Protein 5JCV (pdb70)

Secondary structure (DSSP, 8-state):
-HHHHHHHHH--EEEE-TTSS-EEEEE--SSSSHHHHB-TTS-B-TT--EEE-TT---TTT-SEEEEEE-------GGGGGGGSHHHHHH--EEEEE-SS-EEEEEEEEE---SS--GGG----SSHHHHHHHHHHHHHHSSS--S----TTS-EEEEEE------EEEE-

B-factor: mean 65.95, std 18.66, range [37.77, 142.57]

Sequence (171 aa):
ALRDLQKLNKDVGWLTIIDTEIDYPILQSKDNDYYLHHNYKNEKARAGSIFKDYRNTNEFLDKNTIIYGHNKDGSFADLRKYLDKDFLVAHPTFSYEESGLTNYEVEIFAVYETTTDFYYIETEFPETTTDFEDYLQKVKQQSVYTSNVKVSGKDRIITLSTCDKGRVIQGKL

Organism: Listeria monocytogenes serovar 1/2a (strain ATCC BAA-679 / EGD-e) (NCBI:txid169963)

Radius of gyration: 15.71 Å; Cα contacts (8 Å, |Δi|>4): 337; chains: 1; bounding box: 35×48×31 Å

CATH classification: 2.40.260.10

GO terms:
  GO:0071281 cellular response to iron ion (P, IEP)
  GO:0071281 cellular response to iron ion (P, EXP)

Foldseek 3Di:
DVVLVVVLVQQKWWWDFPPALRTFGEGEDQAPPQQCQADSSSHGDNQGGWYWGNPDDDPPPFQETEIEGAAPVRNVVCLCVVVVVVVCVVGQWIWITTRPGIDTWGWQAHAWAQPDVLNVDRDAPDLVSQQVVVVVRCVRGPDHGPDDDGSPWGKYWYWYDDNTMTIMTTD

Solvent-accessible surface area: 9781 Å² total

Structure (mmCIF, N/CA/C/O backbone):
data_5JCV
#
_entry.id   5JCV
#
_cell.length_a   70.155
_cell.length_b   70.155
_cell.length_c   224.471
_cell.angle_alpha   90.000
_cell.angle_beta   90.000
_cell.angle_gamma   90.000
#
_symmetry.space_group_name_H-M   'I 41 2 2'
#
loop_
_entity.id
_entity.type
_entity.pdbx_description
1 polymer 'Lmo2181 protein'
2 non-polymer 'SULFATE ION'
3 non-polymer 'CHLORIDE ION'
4 water water
#
loop_
_atom_site.group_PDB
_atom_site.id
_atom_site.type_symbol
_atom_site.label_atom_id
_atom_site.label_alt_id
_atom_site.label_comp_id
_atom_site.label_asym_id
_atom_site.label_entity_id
_atom_site.label_seq_id
_atom_site.pdbx_PDB_ins_code
_atom_site.Cartn_x
_atom_site.Cartn_y
_atom_site.Cartn_z
_atom_site.oc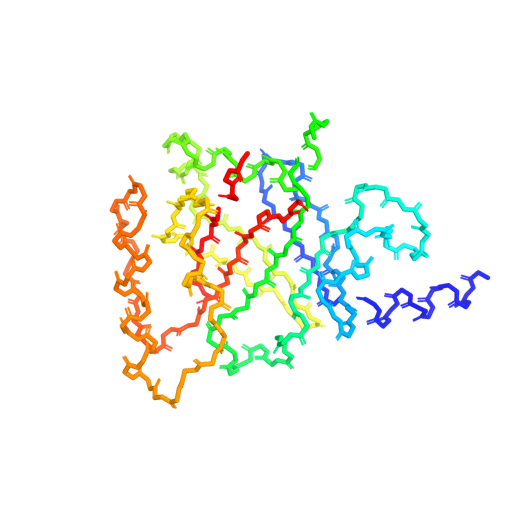cupancy
_atom_site.B_iso_or_equiv
_atom_site.auth_seq_id
_atom_site.auth_comp_id
_atom_site.auth_asym_id
_atom_site.auth_atom_id
_atom_site.pdbx_PDB_model_num
ATOM 1 N N . ALA A 1 3 ? 20.557 27.830 58.577 1.00 117.72 63 ALA A N 1
ATOM 2 C CA . ALA A 1 3 ? 19.815 26.583 58.204 1.00 115.89 63 ALA A CA 1
ATOM 3 C C . ALA A 1 3 ? 20.713 25.504 57.578 1.00 110.55 63 ALA A C 1
ATOM 4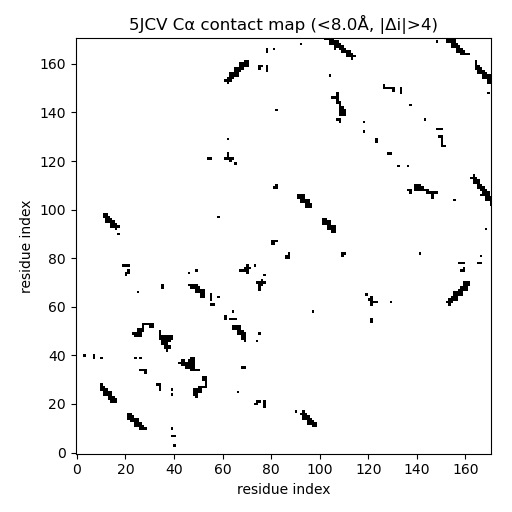 O O . ALA A 1 3 ? 20.359 24.332 57.509 1.00 99.67 63 ALA A O 1
ATOM 6 N N . LEU A 1 4 ? 21.871 25.913 57.089 1.00 111.85 64 LEU A N 1
ATOM 7 C CA . LEU A 1 4 ? 22.865 24.970 56.614 1.00 106.15 64 LEU A CA 1
ATOM 8 C C . LEU A 1 4 ? 23.751 24.487 57.765 1.00 100.01 64 LEU A C 1
ATOM 9 O O . LEU A 1 4 ? 24.365 23.428 57.678 1.00 90.62 64 LEU A O 1
ATOM 14 N N . ARG A 1 5 ? 23.805 25.267 58.841 1.00 100.99 65 ARG A N 1
ATOM 15 C CA . ARG A 1 5 ? 24.403 24.824 60.099 1.00 99.53 65 ARG A CA 1
ATOM 16 C C . ARG A 1 5 ? 23.626 23.612 60.646 1.00 88.13 65 ARG A C 1
ATOM 17 O O . ARG A 1 5 ? 24.203 22.632 61.129 1.00 75.85 65 ARG A O 1
ATOM 25 N N . ASP A 1 6 ? 22.305 23.672 60.544 1.00 85.91 66 ASP A N 1
ATOM 26 C CA . ASP A 1 6 ? 21.465 22.580 61.010 1.00 83.84 66 ASP A CA 1
ATOM 27 C C . ASP A 1 6 ? 21.666 21.366 60.089 1.00 77.74 66 ASP A C 1
ATOM 28 O O . ASP A 1 6 ? 21.730 20.240 60.547 1.00 71.10 66 ASP A O 1
ATOM 33 N N . LEU A 1 7 ? 21.829 21.596 58.790 1.00 78.99 67 LEU A N 1
ATOM 34 C CA . LEU A 1 7 ? 22.068 20.479 57.860 1.00 74.76 67 LEU A CA 1
ATOM 35 C C . LEU A 1 7 ? 23.378 19.726 58.152 1.00 69.68 67 LEU A C 1
ATOM 36 O O . LEU A 1 7 ? 23.414 18.511 58.096 1.00 64.62 67 LEU A O 1
ATOM 41 N N . GLN A 1 8 ? 24.449 20.456 58.452 1.00 70.82 68 GLN A N 1
ATOM 42 C CA . GLN A 1 8 ? 25.719 19.838 58.846 1.00 71.19 68 GLN A CA 1
ATOM 43 C C . GLN A 1 8 ? 25.572 18.981 60.114 1.00 71.54 68 GLN A C 1
ATOM 44 O O . GLN A 1 8 ? 26.098 17.876 60.161 1.00 67.89 68 GLN A O 1
ATOM 50 N N . LYS A 1 9 ? 24.866 19.513 61.120 1.00 74.87 69 LYS A N 1
ATOM 51 C CA . LYS A 1 9 ? 24.479 18.785 62.339 1.00 75.50 69 LYS A CA 1
ATOM 52 C C . LYS A 1 9 ? 23.791 17.475 62.008 1.00 72.06 69 LYS A C 1
ATOM 53 O O . LYS A 1 9 ? 24.187 16.414 62.468 1.00 66.94 69 LYS A O 1
ATOM 59 N N . LEU A 1 10 ? 22.742 17.562 61.200 1.00 70.79 70 LEU A N 1
ATOM 60 C CA . LEU A 1 10 ? 21.991 16.379 60.789 1.00 67.74 70 LEU A CA 1
ATOM 61 C C . LEU A 1 10 ? 22.860 15.312 60.130 1.00 69.48 70 LEU A C 1
ATOM 62 O O . LEU A 1 10 ? 22.642 14.138 60.324 1.00 65.03 70 LEU A O 1
ATOM 67 N N . ASN A 1 11 ? 23.853 15.731 59.346 1.00 75.35 71 ASN A N 1
ATOM 68 C CA . ASN A 1 11 ? 24.729 14.802 58.623 1.00 71.00 71 ASN A CA 1
ATOM 69 C C . ASN A 1 11 ? 25.693 14.043 59.519 1.00 69.20 71 ASN A C 1
ATOM 70 O O . ASN A 1 11 ? 26.126 12.966 59.189 1.00 75.47 71 ASN A O 1
ATOM 75 N N . LYS A 1 12 ? 26.082 14.623 60.625 1.00 66.17 72 LYS A N 1
ATOM 76 C CA . LYS A 1 12 ? 26.823 13.864 61.633 1.00 72.88 72 LYS A CA 1
ATOM 77 C C . LYS A 1 12 ? 25.903 12.974 62.533 1.00 69.72 72 LYS A C 1
ATOM 78 O O . LYS A 1 12 ? 26.268 11.862 62.919 1.00 66.36 72 LYS A O 1
ATOM 84 N N . ASP A 1 13 ? 24.726 13.487 62.873 1.00 68.11 73 ASP A N 1
ATOM 85 C CA . ASP A 1 13 ? 23.824 12.842 63.831 1.00 63.33 73 ASP A CA 1
ATOM 86 C C . ASP A 1 13 ? 23.128 11.624 63.235 1.00 65.23 73 ASP A C 1
ATOM 87 O O . ASP A 1 13 ? 22.973 10.623 63.932 1.00 64.77 73 ASP A O 1
ATOM 100 N N . VAL A 1 15 ? 22.807 8.387 61.266 1.00 61.80 75 VAL A N 1
ATOM 101 C CA . VAL A 1 15 ? 23.824 7.332 61.093 1.00 58.27 75 VAL A CA 1
ATOM 102 C C . VAL A 1 15 ? 23.238 6.138 60.317 1.00 58.30 75 VAL A C 1
ATOM 103 O O . VAL A 1 15 ? 23.874 5.079 60.166 1.00 56.10 75 VAL A O 1
ATOM 107 N N . GLY A 1 16 ? 22.010 6.296 59.813 1.00 55.10 76 GLY A N 1
ATOM 108 C CA . GLY A 1 16 ? 21.323 5.180 59.192 1.00 57.20 76 GLY A CA 1
ATOM 109 C C . GLY A 1 16 ? 19.833 5.393 58.981 1.00 54.54 76 GLY A C 1
ATOM 110 O O . GLY A 1 16 ? 19.311 6.499 59.176 1.00 52.68 76 GLY A O 1
ATOM 111 N N . TRP A 1 17 ? 19.163 4.317 58.579 1.00 52.43 77 TRP A N 1
ATOM 112 C CA . TRP A 1 17 ? 17.724 4.328 58.289 1.00 53.54 77 TRP A CA 1
ATOM 113 C C . TRP A 1 17 ? 17.152 2.956 58.641 1.00 54.58 77 TRP A C 1
ATOM 114 O O . TRP A 1 17 ? 17.846 1.936 58.529 1.00 50.46 77 TRP A O 1
ATOM 125 N N . LEU A 1 18 ? 15.892 2.939 59.086 1.00 52.73 78 LEU A N 1
ATOM 126 C CA . LEU A 1 18 ? 15.220 1.684 59.456 1.00 52.29 78 LEU A CA 1
ATOM 127 C C . LEU A 1 18 ? 13.826 1.637 58.825 1.00 48.51 78 LEU A C 1
ATOM 128 O O . LEU A 1 18 ? 13.056 2.610 58.873 1.00 47.88 78 LEU A O 1
ATOM 133 N N . THR A 1 19 ? 13.452 0.509 58.268 1.00 48.87 79 THR A N 1
ATOM 134 C CA . THR A 1 19 ? 12.123 0.415 57.682 1.00 47.64 79 THR A CA 1
ATOM 135 C C . THR A 1 19 ? 11.576 -0.967 57.955 1.00 48.84 79 THR A C 1
ATOM 136 O O . THR A 1 19 ? 12.267 -1.980 57.710 1.00 50.02 79 THR A O 1
ATOM 140 N N . ILE A 1 20 ? 10.345 -1.014 58.462 1.00 45.31 80 ILE A N 1
ATOM 141 C CA . ILE A 1 20 ? 9.651 -2.282 58.534 1.00 46.80 80 ILE A CA 1
ATOM 142 C C . ILE A 1 20 ? 8.305 -2.087 57.817 1.00 46.98 80 ILE A C 1
ATOM 143 O O . ILE A 1 20 ? 7.509 -1.219 58.173 1.00 46.90 80 ILE A O 1
ATOM 148 N N . ILE A 1 21 ? 8.102 -2.859 56.761 1.00 49.31 81 ILE A N 1
ATOM 149 C CA . ILE A 1 21 ? 6.884 -2.803 55.936 1.00 51.20 81 ILE A CA 1
ATOM 150 C C . ILE A 1 21 ? 5.626 -3.001 56.785 1.00 49.41 81 ILE A C 1
ATOM 151 O O . ILE A 1 21 ? 5.628 -3.807 57.705 1.00 51.95 81 ILE A O 1
ATOM 156 N N . ASP A 1 22 ? 4.550 -2.293 56.456 1.00 51.97 82 ASP A N 1
ATOM 157 C CA . ASP A 1 22 ? 3.245 -2.390 57.162 1.00 51.21 82 ASP A CA 1
ATOM 158 C C . ASP A 1 22 ? 3.349 -1.924 58.617 1.00 48.66 82 ASP A C 1
ATOM 159 O O . ASP A 1 22 ? 2.659 -2.425 59.484 1.00 51.96 82 ASP A O 1
ATOM 164 N N . THR A 1 23 ? 4.232 -0.967 58.887 1.00 49.01 83 THR A N 1
ATOM 165 C CA . THR A 1 23 ? 4.283 -0.321 60.212 1.00 46.42 83 THR A CA 1
ATOM 166 C C . THR A 1 23 ? 4.556 1.134 60.021 1.00 45.03 83 THR A C 1
ATOM 167 O O . THR A 1 23 ? 4.802 1.558 58.901 1.00 46.19 83 THR A O 1
ATOM 171 N N . GLU A 1 24 ? 4.542 1.900 61.105 1.00 43.15 84 GLU A N 1
ATOM 172 C CA . GLU A 1 24 ? 4.977 3.276 61.038 1.00 44.24 84 GLU A CA 1
ATOM 173 C C . GLU A 1 24 ? 6.482 3.361 61.019 1.00 44.24 84 GLU A C 1
ATOM 174 O O . GLU A 1 24 ? 6.987 4.450 60.894 1.00 41.70 84 GLU A O 1
ATOM 180 N N . ILE A 1 25 ? 7.201 2.244 61.198 1.00 46.15 85 ILE A N 1
ATOM 181 C CA . ILE A 1 25 ? 8.653 2.300 61.447 1.00 45.88 85 ILE A CA 1
ATOM 182 C C . ILE A 1 25 ? 9.375 2.462 60.104 1.00 49.11 85 ILE A C 1
ATOM 183 O O . ILE A 1 25 ? 9.539 1.499 59.333 1.00 51.08 85 ILE A O 1
ATOM 188 N N . ASP A 1 26 ? 9.696 3.710 59.804 1.00 48.37 86 ASP A N 1
ATOM 189 C CA . ASP A 1 26 ? 10.327 4.102 58.555 1.00 50.38 86 ASP A CA 1
ATOM 190 C C . ASP A 1 26 ? 11.013 5.399 58.929 1.00 50.26 86 ASP A C 1
ATOM 191 O O . ASP A 1 26 ? 10.466 6.469 58.728 1.00 54.99 86 ASP A O 1
ATOM 196 N N . TYR A 1 27 ? 12.162 5.294 59.599 1.00 50.41 87 TYR A N 1
ATOM 197 C CA . TYR A 1 27 ? 12.692 6.412 60.308 1.00 51.11 87 TYR A CA 1
ATOM 198 C C . TYR A 1 27 ? 14.210 6.503 60.139 1.00 52.85 87 TYR A C 1
ATOM 199 O O . TYR A 1 27 ? 14.881 5.480 59.894 1.00 53.54 87 TYR A O 1
ATOM 208 N N . PRO A 1 28 ? 14.748 7.729 60.268 1.00 48.94 88 PRO A N 1
ATOM 209 C CA . PRO A 1 28 ? 16.164 7.911 60.380 1.00 50.47 88 PRO A CA 1
ATOM 210 C C . PRO A 1 28 ? 16.635 7.371 61.717 1.00 49.90 88 PRO A C 1
ATOM 211 O O . PRO A 1 28 ? 15.888 7.409 62.717 1.00 48.36 88 PRO A O 1
ATOM 215 N N . ILE A 1 29 ? 17.825 6.783 61.695 1.00 48.54 89 ILE A N 1
ATOM 216 C CA . ILE A 1 29 ? 18.502 6.346 62.904 1.00 49.72 89 ILE A CA 1
ATOM 217 C C . ILE A 1 29 ? 19.515 7.382 63.295 1.00 52.54 89 ILE A C 1
ATOM 218 O O . ILE A 1 29 ? 20.457 7.659 62.533 1.00 55.73 89 ILE A O 1
ATOM 223 N N . LEU A 1 30 ? 19.348 7.924 64.491 1.00 51.21 90 LEU A N 1
ATOM 224 C CA . LEU A 1 30 ? 20.260 8.924 65.011 1.00 55.34 90 LEU A CA 1
ATOM 225 C C . LEU A 1 30 ? 21.225 8.299 66.002 1.00 55.95 90 LEU A C 1
ATOM 226 O O . LEU A 1 30 ? 21.122 7.123 66.258 1.00 51.80 90 LEU A O 1
ATOM 231 N N . GLN A 1 31 ? 22.232 9.064 66.441 1.00 56.81 91 GLN A N 1
ATOM 232 C CA . GLN A 1 31 ? 23.200 8.588 67.421 1.00 60.29 91 GLN A CA 1
ATOM 233 C C . GLN A 1 31 ? 23.998 9.723 68.064 1.00 63.06 91 GLN A C 1
ATOM 234 O O . GLN A 1 31 ? 24.477 10.618 67.380 1.00 61.95 91 GLN A O 1
ATOM 240 N N . SER A 1 32 ? 24.147 9.651 69.382 1.00 59.77 92 SER A N 1
ATOM 241 C CA . SER A 1 32 ? 24.915 10.635 70.139 1.00 62.15 92 SER A CA 1
ATOM 242 C C . SER A 1 32 ? 25.947 9.876 70.967 1.00 62.56 92 SER A C 1
ATOM 243 O O . SER A 1 32 ? 26.210 8.699 70.719 1.00 64.10 92 SER A O 1
ATOM 246 N N . LYS A 1 33 ? 26.525 10.556 71.940 1.00 65.85 93 LYS A N 1
ATOM 247 C CA . LYS A 1 33 ? 27.592 10.012 72.795 1.00 71.33 93 LYS A CA 1
ATOM 248 C C . LYS A 1 33 ? 27.064 9.203 73.998 1.00 65.96 93 LYS A C 1
ATOM 249 O O . LYS A 1 33 ? 27.836 8.690 74.784 1.00 63.08 93 LYS A O 1
ATOM 255 N N . ASP A 1 34 ? 25.742 9.097 74.117 1.00 59.58 94 ASP A N 1
ATOM 256 C CA . ASP A 1 34 ? 25.111 8.394 75.225 1.00 59.23 94 ASP A CA 1
ATOM 257 C C . ASP A 1 34 ? 23.816 7.759 74.688 1.00 57.60 94 ASP A 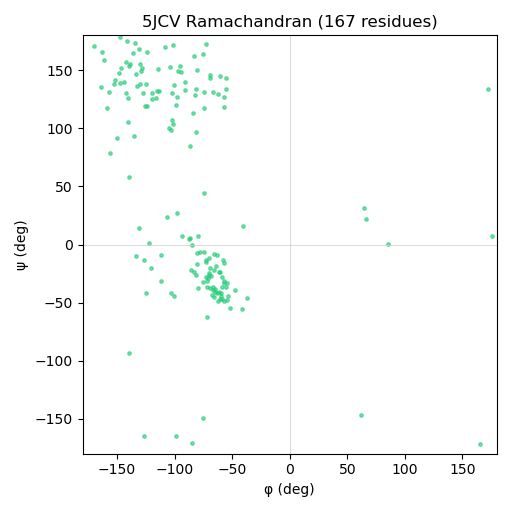C 1
ATOM 258 O O . ASP A 1 34 ? 23.465 7.953 73.498 1.00 56.05 94 ASP A O 1
ATOM 263 N N . ASN A 1 35 ? 23.115 7.043 75.575 1.00 53.83 95 ASN A N 1
ATOM 264 C CA . ASN A 1 35 ? 21.801 6.449 75.296 1.00 55.09 95 ASN A CA 1
ATOM 265 C C . ASN A 1 35 ? 20.640 7.306 75.806 1.00 56.20 95 ASN A C 1
ATOM 266 O O . ASN A 1 35 ? 19.552 6.788 76.032 1.00 55.72 95 ASN A O 1
ATOM 271 N N . ASP A 1 36 ? 20.845 8.623 75.902 1.00 55.46 96 ASP A N 1
ATOM 272 C CA . A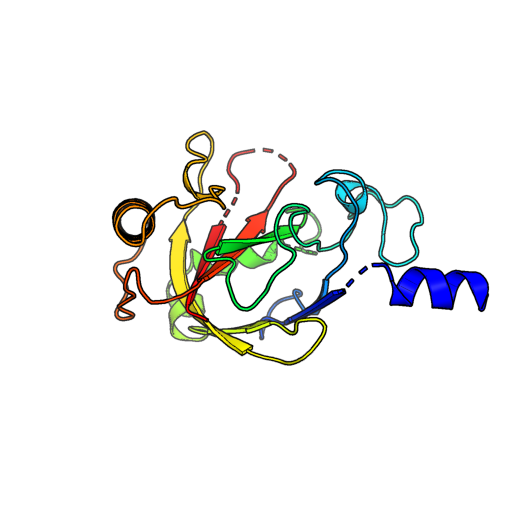SP A 1 36 ? 19.846 9.511 76.494 1.00 57.93 96 ASP A CA 1
ATOM 273 C C . ASP A 1 36 ? 19.382 10.700 75.604 1.00 56.90 96 ASP A C 1
ATOM 274 O O . ASP A 1 36 ? 18.192 11.027 75.563 1.00 51.39 96 ASP A O 1
ATOM 279 N N . TYR A 1 37 ? 20.294 11.359 74.900 1.00 54.33 97 TYR A N 1
ATOM 280 C CA . TYR A 1 37 ? 19.934 12.590 74.198 1.00 54.55 97 TYR A CA 1
ATOM 281 C C . TYR A 1 37 ? 18.716 12.361 73.281 1.00 54.29 97 TYR A C 1
ATOM 282 O O . TYR A 1 37 ? 17.759 13.144 73.257 1.00 55.08 97 TYR A O 1
ATOM 291 N N . TYR A 1 38 ? 18.716 11.256 72.554 1.00 53.85 98 TYR A N 1
ATOM 292 C CA . TYR A 1 38 ? 17.685 11.061 71.544 1.00 51.35 98 TYR A CA 1
ATOM 293 C C . TYR A 1 38 ? 16.423 10.408 72.071 1.00 53.29 98 TYR A C 1
ATOM 294 O O . TYR A 1 38 ? 15.490 10.172 71.322 1.00 54.01 98 TYR A O 1
ATOM 303 N N . LEU A 1 39 ? 16.354 10.179 73.384 1.00 52.18 99 LEU A N 1
ATOM 304 C CA . LEU A 1 39 ? 15.073 9.995 74.009 1.00 50.57 99 LEU A CA 1
ATOM 305 C C . LEU A 1 39 ? 14.268 11.297 74.052 1.00 54.00 99 LEU A C 1
ATOM 306 O O . LEU A 1 39 ? 13.042 11.270 74.178 1.00 49.36 99 LEU A O 1
ATOM 311 N N . HIS A 1 40 ? 14.939 12.440 74.015 1.00 53.73 100 HIS A N 1
ATOM 312 C CA . HIS A 1 40 ? 14.246 13.696 74.294 1.00 56.71 100 HIS A CA 1
ATOM 313 C C . HIS A 1 40 ? 14.325 14.733 73.179 1.00 59.41 100 HIS A C 1
ATOM 314 O O . HIS A 1 40 ? 13.776 15.823 73.328 1.00 59.61 100 HIS A O 1
ATOM 321 N N . HIS A 1 41 ? 14.978 14.389 72.063 1.00 59.70 101 HIS A N 1
ATOM 322 C CA . HIS A 1 41 ? 15.155 15.310 70.951 1.00 60.11 101 HIS A CA 1
ATOM 323 C C . HIS A 1 41 ? 14.826 14.621 69.627 1.00 62.11 101 HIS A C 1
ATOM 324 O O . HIS A 1 41 ? 15.097 13.430 69.429 1.00 59.83 101 HIS A O 1
ATOM 331 N N . ASN A 1 42 ? 14.291 15.392 68.692 1.00 62.27 102 ASN A N 1
ATOM 332 C CA . ASN A 1 42 ? 13.942 14.850 67.395 1.00 66.04 102 ASN A CA 1
ATOM 333 C C . ASN A 1 42 ? 15.172 14.858 66.497 1.00 62.84 102 ASN A C 1
ATOM 334 O O . ASN A 1 42 ? 16.265 15.078 66.965 1.00 66.01 102 ASN A O 1
ATOM 339 N N . TYR A 1 43 ? 14.996 14.579 65.217 1.00 67.09 103 TYR A N 1
ATOM 340 C CA . TYR A 1 43 ? 16.137 14.460 64.313 1.00 68.43 103 TYR A CA 1
ATOM 341 C C . TYR A 1 43 ? 16.801 15.818 63.981 1.00 70.25 103 TYR A C 1
ATOM 342 O O . TYR A 1 43 ? 17.911 15.851 63.452 1.00 68.76 103 TYR A O 1
ATOM 351 N N . LYS A 1 44 ? 16.102 16.912 64.279 1.00 71.53 104 LYS A N 1
ATOM 352 C CA . LYS A 1 44 ? 16.617 18.268 64.096 1.00 73.70 104 LYS A CA 1
ATOM 353 C C . LYS A 1 44 ? 17.270 18.796 65.370 1.00 74.22 104 LYS A C 1
ATOM 354 O O . LYS A 1 44 ? 17.625 19.971 65.450 1.00 72.09 104 LYS A O 1
ATOM 360 N N . ASN A 1 45 ? 17.410 17.921 66.367 1.00 70.85 105 ASN A N 1
ATOM 361 C CA . ASN A 1 45 ? 17.957 18.274 67.645 1.00 68.74 105 ASN A CA 1
ATOM 362 C C . ASN A 1 45 ? 17.104 19.247 68.447 1.00 73.22 105 ASN A C 1
ATOM 363 O O . ASN A 1 45 ? 17.610 19.879 69.357 1.00 74.56 105 ASN A O 1
ATOM 368 N N . GLU A 1 46 ? 15.805 19.333 68.148 1.00 73.95 106 GLU A N 1
ATOM 369 C CA . GLU A 1 46 ? 14.869 20.140 68.936 1.00 74.19 106 GLU A CA 1
ATOM 370 C C . GLU A 1 46 ? 14.173 19.263 69.993 1.00 76.24 106 GLU A C 1
ATOM 371 O O . GLU A 1 46 ? 13.899 18.088 69.767 1.00 73.55 106 GLU A O 1
ATOM 377 N N . LYS A 1 47 ? 13.834 19.854 71.125 1.00 77.36 107 LYS A N 1
ATOM 378 C CA . LYS A 1 47 ? 13.161 19.119 72.181 1.00 75.16 107 LYS A CA 1
ATOM 379 C C . LYS A 1 47 ? 11.856 18.498 71.684 1.00 72.87 107 LYS A C 1
ATOM 380 O O . LYS A 1 47 ? 11.017 19.176 71.099 1.00 74.06 107 LYS A O 1
ATOM 386 N N . ALA A 1 48 ? 11.716 17.195 71.898 1.00 66.49 108 ALA A N 1
ATOM 387 C CA . ALA A 1 48 ? 10.513 16.463 71.512 1.00 68.61 108 ALA A CA 1
ATOM 388 C C . ALA A 1 48 ? 10.372 15.163 72.350 1.00 64.81 108 ALA A C 1
ATOM 389 O O . ALA A 1 48 ? 11.334 14.400 72.511 1.00 63.37 108 ALA A O 1
ATOM 391 N N . ARG A 1 49 ? 9.184 14.940 72.913 1.00 63.74 109 ARG A N 1
ATOM 392 C CA . ARG A 1 49 ? 8.955 13.802 73.805 1.00 64.29 109 ARG A CA 1
ATOM 393 C C . ARG A 1 49 ? 9.094 12.476 73.068 1.00 59.65 109 ARG A C 1
ATOM 394 O O . ARG A 1 49 ? 9.580 11.519 73.617 1.00 57.16 109 ARG A O 1
ATOM 402 N N . ALA A 1 50 ? 8.620 12.433 71.827 1.00 58.51 110 ALA A N 1
ATOM 403 C CA . ALA A 1 50 ? 8.760 11.265 70.967 1.00 58.66 110 ALA A CA 1
ATOM 404 C C . ALA A 1 50 ? 10.229 10.893 70.708 1.00 58.05 110 ALA A C 1
ATOM 405 O O . ALA A 1 50 ? 10.556 9.746 70.349 1.00 58.19 110 ALA A O 1
ATOM 407 N N . GLY A 1 51 ? 11.116 11.871 70.846 1.00 58.04 111 GLY A N 1
ATOM 408 C CA . GLY A 1 51 ? 12.532 11.639 70.620 1.00 53.87 111 GLY A CA 1
ATOM 409 C C . GLY A 1 51 ? 12.760 11.218 69.195 1.00 50.28 111 GLY A C 1
ATOM 410 O O . GLY A 1 51 ? 12.064 11.657 68.307 1.00 57.28 111 GLY A O 1
ATOM 411 N N . SER A 1 52 ? 13.755 10.371 69.013 1.00 48.93 112 SER A N 1
ATOM 412 C CA . SER A 1 52 ? 14.141 9.799 67.761 1.00 49.76 112 SER A CA 1
ATOM 413 C C . SER A 1 52 ? 14.422 8.337 67.952 1.00 48.49 112 SER A C 1
ATOM 414 O O . SER A 1 52 ? 14.609 7.888 69.069 1.00 50.75 112 SER A O 1
ATOM 417 N N . ILE A 1 53 ? 14.486 7.615 66.840 1.00 48.24 113 ILE A N 1
ATOM 418 C CA . ILE A 1 53 ? 15.110 6.289 66.790 1.00 46.13 113 ILE A CA 1
ATOM 419 C C . ILE A 1 53 ? 16.622 6.436 66.838 1.00 49.29 113 ILE A C 1
ATOM 420 O O . ILE A 1 53 ? 17.190 7.249 66.089 1.00 45.72 113 ILE A O 1
ATOM 425 N N . PHE A 1 54 ? 17.296 5.679 67.709 1.00 47.92 114 PHE A N 1
ATOM 426 C CA . PHE A 1 54 ? 18.728 5.881 67.833 1.00 47.21 114 PHE A CA 1
ATOM 427 C C . PHE A 1 54 ? 19.517 4.630 68.149 1.00 46.54 114 PHE A C 1
ATOM 428 O O . PHE A 1 54 ? 19.037 3.724 68.809 1.00 48.06 114 PHE A O 1
ATOM 436 N N . LYS A 1 55 ? 20.762 4.638 67.702 1.00 46.76 115 LYS A N 1
ATOM 437 C CA . LYS A 1 55 ? 21.642 3.525 67.843 1.00 48.08 115 LYS A CA 1
ATOM 438 C C . LYS A 1 55 ? 22.386 3.696 69.142 1.00 48.52 115 LYS A C 1
ATOM 439 O O . LYS A 1 55 ? 22.799 4.821 69.503 1.00 47.56 115 LYS A O 1
ATOM 445 N N . ASP A 1 56 ? 22.563 2.577 69.834 1.00 47.70 116 ASP A N 1
ATOM 446 C CA . ASP A 1 56 ? 23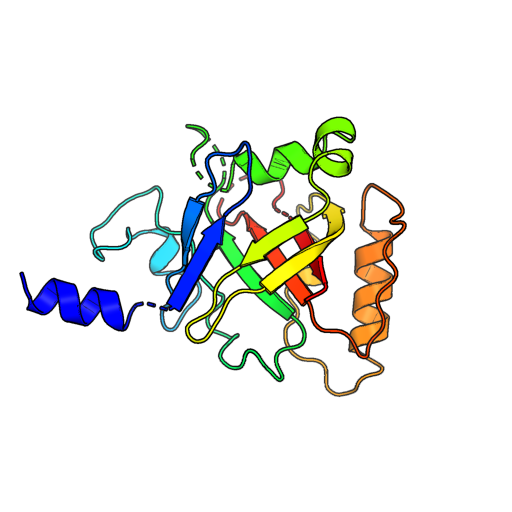.259 2.536 71.102 1.00 49.00 116 ASP A CA 1
ATOM 447 C C . ASP A 1 56 ? 24.631 3.139 70.923 1.00 51.80 116 ASP A C 1
ATOM 448 O O . ASP A 1 56 ? 25.330 2.782 70.000 1.00 55.32 116 ASP A O 1
ATOM 453 N N . TYR A 1 57 ? 25.032 4.012 71.834 1.00 55.23 117 TYR A N 1
ATOM 454 C CA . TYR A 1 57 ? 26.310 4.717 71.731 1.00 55.24 117 TYR A CA 1
ATOM 455 C C . TYR A 1 57 ? 27.523 3.799 71.738 1.00 57.69 117 TYR A C 1
ATOM 456 O O . TYR A 1 57 ? 28.605 4.193 71.277 1.00 60.14 117 TYR A O 1
ATOM 465 N N . ARG A 1 58 ? 27.373 2.602 72.293 1.00 57.08 118 ARG A N 1
ATOM 466 C CA . ARG A 1 58 ? 28.455 1.617 72.258 1.00 58.74 118 ARG A CA 1
ATOM 467 C C . ARG A 1 58 ? 28.705 0.966 70.889 1.00 58.93 118 ARG A C 1
ATOM 468 O O . ARG A 1 58 ? 29.707 0.289 70.734 1.00 59.05 118 ARG A O 1
ATOM 476 N N . ASN A 1 59 ? 27.798 1.119 69.922 1.00 55.73 119 ASN A N 1
ATOM 477 C CA . ASN A 1 59 ? 27.931 0.416 68.634 1.00 59.17 119 ASN A CA 1
ATOM 478 C C . ASN A 1 59 ? 28.461 1.364 67.602 1.00 63.71 119 ASN A C 1
ATOM 479 O O . ASN A 1 59 ? 27.713 2.221 67.098 1.00 66.38 119 ASN A O 1
ATOM 484 N N . THR A 1 60 ? 29.751 1.206 67.308 1.00 67.99 120 THR A N 1
ATOM 485 C CA . THR A 1 60 ? 30.502 2.091 66.394 1.00 69.00 120 THR A CA 1
ATOM 486 C C . THR A 1 60 ? 31.301 1.333 65.338 1.00 66.00 120 THR A C 1
ATOM 487 O O . THR A 1 60 ? 32.095 1.923 64.676 1.00 66.19 120 THR A O 1
ATOM 491 N N . ASN A 1 61 ? 31.023 0.045 65.164 1.00 67.94 121 ASN A N 1
ATOM 492 C CA . ASN A 1 61 ? 31.660 -0.785 64.182 1.00 66.40 121 ASN A CA 1
ATOM 493 C C . ASN A 1 61 ? 30.755 -1.909 63.689 1.00 63.48 121 ASN A C 1
ATOM 494 O O . ASN A 1 61 ? 30.722 -3.003 64.258 1.00 60.43 121 ASN A O 1
ATOM 499 N N . GLU A 1 62 ? 30.046 -1.611 62.613 1.00 69.14 122 GLU A N 1
ATOM 500 C CA . GLU A 1 62 ? 29.240 -2.571 61.827 1.00 73.83 122 GLU A CA 1
ATOM 501 C C . GLU A 1 62 ? 29.877 -3.993 61.681 1.00 78.10 122 GLU A C 1
ATOM 502 O O . GLU A 1 62 ? 29.205 -5.027 61.849 1.00 69.48 122 GLU A O 1
ATOM 508 N N . PHE A 1 63 ? 31.179 -4.041 61.358 1.00 77.21 123 PHE A N 1
ATOM 509 C CA . PHE A 1 63 ? 31.785 -5.306 60.906 1.00 78.08 123 PHE A CA 1
ATOM 510 C C . PHE A 1 63 ? 32.146 -6.222 62.042 1.00 73.96 123 PHE A C 1
ATOM 511 O O . PHE A 1 63 ? 32.232 -7.452 61.857 1.00 67.91 123 PHE A O 1
ATOM 519 N N . LEU A 1 64 ? 32.395 -5.631 63.202 1.00 69.16 124 LEU A N 1
ATOM 520 C CA . LEU A 1 64 ? 32.842 -6.402 64.346 1.00 72.37 124 LEU A CA 1
ATOM 521 C C . LEU A 1 64 ? 31.802 -6.467 65.456 1.00 68.66 124 LEU A C 1
ATOM 522 O O . LEU A 1 64 ? 31.786 -7.449 66.203 1.00 73.10 124 LEU A O 1
ATOM 527 N N . ASP A 1 65 ? 30.973 -5.431 65.614 1.00 66.16 125 ASP A N 1
ATOM 528 C CA . ASP A 1 65 ? 29.927 -5.449 66.684 1.00 60.89 125 ASP A CA 1
ATOM 529 C C . ASP A 1 65 ? 29.064 -6.659 66.487 1.00 59.67 125 ASP A C 1
ATOM 530 O O . ASP A 1 65 ? 28.429 -6.810 65.409 1.00 57.80 125 ASP A O 1
ATOM 535 N N . LYS A 1 66 ? 29.059 -7.546 67.481 1.00 56.80 126 LYS A N 1
ATOM 536 C CA . LYS A 1 66 ? 28.262 -8.756 67.369 1.00 58.58 126 LYS A CA 1
ATOM 537 C C . LYS A 1 66 ? 26.780 -8.391 67.502 1.00 59.04 126 LYS A C 1
ATOM 538 O O . LYS A 1 66 ? 25.958 -9.006 66.858 1.00 59.25 126 LYS A O 1
ATOM 544 N N . ASN A 1 67 ? 26.458 -7.355 68.284 1.00 58.12 127 ASN A N 1
ATOM 545 C CA . ASN A 1 67 ? 25.066 -6.986 68.610 1.00 53.43 127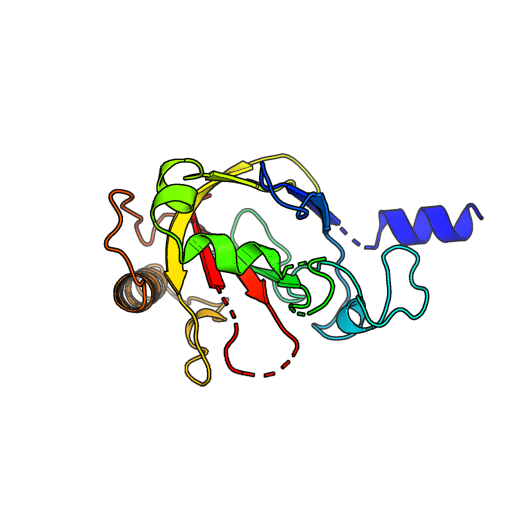 ASN A CA 1
ATOM 546 C C . ASN A 1 67 ? 24.899 -5.477 68.619 1.00 53.23 127 ASN A C 1
ATOM 547 O O . ASN A 1 67 ? 25.339 -4.796 69.533 1.00 57.43 127 ASN A O 1
ATOM 552 N N . THR A 1 68 ? 24.264 -4.983 67.576 1.00 51.27 128 THR A N 1
ATOM 553 C CA . THR A 1 68 ? 23.991 -3.591 67.385 1.00 53.19 128 THR A CA 1
ATOM 554 C C . THR A 1 68 ? 22.536 -3.341 67.842 1.00 52.91 128 THR A C 1
ATOM 555 O O . THR A 1 68 ? 21.589 -4.019 67.364 1.00 52.74 128 THR A O 1
ATOM 559 N N . ILE A 1 69 ? 22.346 -2.365 68.732 1.00 47.79 129 ILE A N 1
ATOM 560 C CA . ILE A 1 69 ? 21.035 -2.110 69.336 1.00 46.01 129 ILE A CA 1
ATOM 561 C C . ILE A 1 69 ? 20.494 -0.751 68.926 1.00 45.08 129 ILE A C 1
ATOM 562 O O . ILE A 1 69 ? 21.191 0.281 68.996 1.00 44.44 129 ILE A O 1
ATOM 567 N N . ILE A 1 70 ? 19.236 -0.775 68.505 1.00 44.07 130 ILE A N 1
ATOM 568 C CA . ILE A 1 70 ? 18.512 0.395 68.086 1.00 43.97 130 ILE A CA 1
ATOM 569 C C . ILE A 1 70 ? 17.289 0.544 69.020 1.00 45.58 130 ILE A C 1
ATOM 570 O O . ILE A 1 70 ? 16.484 -0.387 69.185 1.00 45.27 130 ILE A O 1
ATOM 575 N N . TYR A 1 71 ? 17.127 1.743 69.543 1.00 41.20 131 TYR A N 1
ATOM 576 C CA . TYR A 1 71 ? 16.171 2.057 70.541 1.00 41.98 131 TYR A CA 1
ATOM 577 C C . TYR A 1 71 ? 15.133 3.029 69.996 1.00 42.77 131 TYR A C 1
ATOM 578 O O . TYR A 1 71 ? 15.432 3.830 69.112 1.00 45.76 131 TYR A O 1
ATOM 587 N N . GLY A 1 72 ? 13.913 2.974 70.526 1.00 42.68 132 GLY A N 1
ATOM 588 C CA . GLY A 1 72 ? 12.902 4.000 70.232 1.00 44.45 132 GLY A CA 1
ATOM 589 C C . GLY A 1 72 ? 11.812 3.950 71.284 1.00 44.27 132 GLY A C 1
ATOM 590 O O . GLY A 1 72 ? 11.672 2.947 71.940 1.00 41.81 132 GLY A O 1
ATOM 591 N N . HIS A 1 73 ? 11.053 5.027 71.469 1.00 45.78 133 HIS A N 1
ATOM 592 C CA . HIS A 1 73 ? 9.941 5.004 72.426 1.00 42.38 133 HIS A CA 1
ATOM 593 C C . HIS A 1 73 ? 8.829 4.119 71.950 1.00 44.67 133 HIS A C 1
ATOM 594 O O . HIS A 1 73 ? 8.560 3.988 70.753 1.00 41.45 133 HIS A O 1
ATOM 601 N N . ASN A 1 74 ? 8.189 3.492 72.913 1.00 45.73 134 ASN A N 1
ATOM 602 C CA . ASN A 1 74 ? 6.910 2.875 72.704 1.00 48.74 134 ASN A CA 1
ATOM 603 C C . ASN A 1 74 ? 5.788 3.885 72.827 1.00 47.12 134 ASN A C 1
ATOM 604 O O . ASN A 1 74 ? 5.107 3.924 73.840 1.00 47.07 134 ASN A O 1
ATOM 617 N N . LYS A 1 76 ? 2.466 6.043 72.803 1.00 47.41 136 LYS A N 1
ATOM 618 C CA . LYS A 1 76 ? 1.070 5.673 72.887 1.00 49.83 136 LYS A CA 1
ATOM 619 C C . LYS A 1 76 ? 0.274 6.129 71.655 1.00 49.97 136 LYS A C 1
ATOM 620 O O . LYS A 1 76 ? -0.797 5.606 71.430 1.00 52.74 136 LYS A O 1
ATOM 626 N N . ASP A 1 77 ? 0.761 7.111 70.886 1.00 47.44 137 ASP A N 1
ATOM 627 C CA . ASP A 1 77 ? 0.115 7.466 69.664 1.00 45.19 137 ASP A CA 1
ATOM 628 C C . ASP A 1 77 ? 0.472 6.494 68.501 1.00 44.74 137 ASP A C 1
ATOM 629 O O . ASP A 1 77 ? 0.121 6.737 67.364 1.00 42.75 137 ASP A O 1
ATOM 634 N N . GLY A 1 78 ? 1.178 5.411 68.780 1.00 42.99 138 GLY A N 1
ATOM 635 C CA . GLY A 1 78 ? 1.506 4.420 67.749 1.00 44.85 138 GLY A CA 1
ATOM 636 C C . GLY A 1 78 ? 2.755 4.713 66.919 1.00 44.58 138 GLY A C 1
ATOM 637 O O . GLY A 1 78 ? 3.131 3.915 66.041 1.00 44.51 138 GLY A O 1
ATOM 638 N N . SER A 1 79 ? 3.432 5.820 67.212 1.00 42.68 139 SER A N 1
ATOM 639 C CA . SER A 1 79 ? 4.668 6.167 66.485 1.00 41.36 139 SER A CA 1
ATOM 640 C C . SER A 1 79 ? 5.897 5.532 67.085 1.00 41.34 139 SER A C 1
ATOM 641 O O . SER A 1 79 ? 5.833 4.836 68.116 1.00 39.95 139 SER A O 1
ATOM 652 N N . PHE A 1 81 ? 8.676 3.229 68.036 1.00 40.09 141 PHE A N 1
ATOM 653 C CA . PHE A 1 81 ? 8.729 1.769 68.114 1.00 37.77 141 PHE A CA 1
ATOM 654 C C . PHE A 1 81 ? 7.493 1.128 68.703 1.00 39.32 141 PHE A C 1
ATOM 655 O O . PHE A 1 81 ? 7.492 -0.067 69.009 1.00 39.08 141 PHE A O 1
ATOM 663 N N . ALA A 1 82 ? 6.392 1.854 68.794 1.00 41.04 142 ALA A N 1
ATOM 664 C CA . ALA A 1 82 ? 5.158 1.171 69.240 1.00 40.62 142 ALA A CA 1
ATOM 665 C C . ALA A 1 82 ? 4.834 -0.048 68.388 1.00 42.43 142 ALA A C 1
ATOM 666 O O . ALA A 1 82 ? 4.278 -1.038 68.908 1.00 40.30 142 ALA A O 1
ATOM 668 N N . ASP A 1 83 ? 5.157 -0.013 67.079 1.00 41.52 143 ASP A N 1
ATOM 669 C CA . ASP A 1 83 ? 4.761 -1.137 66.212 1.00 41.94 143 ASP A CA 1
ATOM 670 C C . ASP A 1 83 ? 5.585 -2.420 66.395 1.00 41.76 143 ASP A C 1
ATOM 671 O O . ASP A 1 83 ? 5.223 -3.465 65.840 1.00 44.87 143 ASP A O 1
ATOM 676 N N . LEU A 1 84 ? 6.644 -2.387 67.199 1.00 41.42 144 LEU A N 1
ATOM 677 C CA . LEU A 1 84 ? 7.426 -3.616 67.477 1.00 42.81 144 LEU A CA 1
ATOM 678 C C . LEU A 1 84 ? 6.533 -4.736 68.060 1.00 44.60 144 LEU A C 1
ATOM 679 O O . LEU A 1 84 ? 6.757 -5.941 67.820 1.00 44.56 144 LEU A O 1
ATOM 684 N N . ARG A 1 85 ? 5.505 -4.332 68.800 1.00 44.36 145 ARG A N 1
ATOM 685 C CA . ARG A 1 85 ? 4.573 -5.273 69.421 1.00 49.27 145 ARG A CA 1
ATOM 686 C C . ARG A 1 85 ? 3.773 -6.095 68.395 1.00 45.58 145 ARG A C 1
ATOM 687 O O . ARG A 1 85 ? 3.194 -7.140 68.729 1.00 45.08 145 ARG A O 1
ATOM 695 N N . LYS A 1 86 ? 3.708 -5.639 67.147 1.00 42.42 146 LYS A N 1
ATOM 696 C CA . LYS A 1 86 ? 3.026 -6.460 66.120 1.00 42.14 146 LYS A CA 1
ATOM 697 C C . LYS A 1 86 ? 3.655 -7.857 65.963 1.00 42.97 146 LYS A C 1
ATOM 698 O O . LYS A 1 86 ? 2.981 -8.839 65.590 1.00 45.99 146 LYS A O 1
ATOM 704 N N . TYR A 1 87 ? 4.936 -7.956 66.263 1.00 41.64 147 TYR A N 1
ATOM 705 C CA . TYR A 1 87 ? 5.613 -9.222 66.241 1.00 46.26 147 TYR A CA 1
ATOM 706 C C . TYR A 1 87 ? 5.152 -10.247 67.294 1.00 47.98 147 TYR A C 1
ATOM 707 O O . TYR A 1 87 ? 5.594 -11.374 67.225 1.00 49.93 147 TYR A O 1
ATOM 716 N N . LEU A 1 88 ? 4.295 -9.886 68.259 1.00 47.28 148 LEU A N 1
ATOM 717 C CA . LEU A 1 88 ? 3.697 -10.876 69.173 1.00 47.78 148 LEU A CA 1
ATOM 718 C C . LEU A 1 88 ? 2.508 -11.606 68.536 1.00 51.60 148 LEU A C 1
ATOM 719 O O . LEU A 1 88 ? 2.058 -12.612 69.052 1.00 52.01 148 LEU A O 1
ATOM 724 N N . ASP A 1 89 ? 1.984 -11.040 67.448 1.00 54.84 149 ASP A N 1
ATOM 725 C CA . ASP A 1 89 ? 0.990 -11.653 66.564 1.00 54.33 149 ASP A CA 1
ATOM 726 C C . ASP A 1 89 ? 1.735 -12.525 65.560 1.00 57.19 149 ASP A C 1
ATOM 727 O O . ASP A 1 89 ? 2.496 -12.018 64.715 1.00 55.69 149 ASP A O 1
ATOM 732 N N . LYS A 1 90 ? 1.537 -13.836 65.660 1.00 60.48 150 LYS A N 1
ATOM 733 C CA . LYS A 1 90 ? 2.263 -14.787 64.821 1.00 66.12 150 LYS A CA 1
ATOM 734 C C . LYS A 1 90 ? 2.032 -14.546 63.348 1.00 63.02 150 LYS A C 1
ATOM 735 O O . LYS A 1 90 ? 2.959 -14.692 62.557 1.00 61.15 150 LYS A O 1
ATOM 741 N N . ASP A 1 91 ? 0.808 -14.153 62.988 1.00 62.46 151 ASP A N 1
ATOM 742 C CA . ASP A 1 91 ? 0.463 -13.893 61.593 1.00 63.87 151 ASP A CA 1
ATOM 743 C C . ASP A 1 91 ? 1.366 -12.814 61.021 1.00 64.00 151 ASP A C 1
ATOM 744 O O . ASP A 1 91 ? 1.903 -12.961 59.923 1.00 62.82 151 ASP A O 1
ATOM 749 N N . PHE A 1 92 ? 1.543 -11.723 61.769 1.00 60.37 152 PHE A N 1
ATOM 750 C CA . PHE A 1 92 ? 2.426 -10.656 61.314 1.00 54.84 152 PHE A CA 1
ATOM 751 C C . PHE A 1 92 ? 3.870 -11.124 61.103 1.00 54.72 152 PHE A C 1
ATOM 752 O O . PHE A 1 92 ? 4.528 -10.725 60.132 1.00 56.87 152 PHE A O 1
ATOM 760 N N . LEU A 1 93 ? 4.369 -11.943 62.009 1.00 56.86 153 LEU A N 1
ATOM 761 C CA . LEU A 1 93 ? 5.759 -12.374 61.942 1.00 62.01 153 LEU A CA 1
ATOM 762 C C . LEU A 1 93 ? 5.997 -13.262 60.727 1.00 66.23 153 LEU A C 1
ATOM 763 O O . LEU A 1 93 ? 6.997 -13.104 60.021 1.00 70.74 153 LEU A O 1
ATOM 768 N N . VAL A 1 94 ? 5.078 -14.183 60.476 1.00 70.64 154 VAL A N 1
ATOM 769 C CA . VAL A 1 94 ? 5.211 -15.066 59.324 1.00 73.30 154 VAL A CA 1
ATOM 770 C C . VAL A 1 94 ? 5.240 -14.234 58.034 1.00 68.61 154 VAL A C 1
ATOM 771 O O . VAL A 1 94 ? 6.085 -14.432 57.158 1.00 68.97 154 VAL A O 1
ATOM 775 N N . ALA A 1 95 ? 4.311 -13.302 57.930 1.00 61.26 155 ALA A N 1
ATOM 776 C CA . ALA A 1 95 ? 4.291 -12.379 56.811 1.00 59.26 155 ALA A CA 1
ATOM 777 C C . ALA A 1 95 ? 5.459 -11.342 56.820 1.00 60.11 155 ALA A C 1
ATOM 778 O O . ALA A 1 95 ? 5.660 -10.638 55.842 1.00 60.75 155 ALA A O 1
ATOM 780 N N . HIS A 1 96 ? 6.223 -11.207 57.897 1.00 57.14 156 HIS A N 1
ATOM 781 C CA . HIS A 1 96 ? 7.307 -10.202 57.883 1.00 57.72 156 HIS A CA 1
ATOM 782 C C . HIS A 1 96 ? 8.567 -10.730 58.544 1.00 55.41 156 HIS A C 1
ATOM 783 O O . HIS A 1 96 ? 9.087 -10.127 59.452 1.00 55.58 156 HIS A O 1
ATOM 790 N N . PRO A 1 97 ? 9.103 -11.839 58.026 1.00 56.23 157 PRO A N 1
ATOM 791 C CA . PRO A 1 97 ? 10.313 -12.415 58.607 1.00 56.24 157 PRO A CA 1
ATOM 792 C C . PRO A 1 97 ? 11.568 -11.518 58.536 1.00 52.95 157 PRO A C 1
ATOM 793 O O . PRO A 1 97 ? 12.586 -11.851 59.143 1.00 49.46 157 PRO A O 1
ATOM 797 N N . THR A 1 98 ? 11.522 -10.392 57.816 1.00 51.34 158 THR A N 1
ATOM 798 C CA . THR A 1 98 ? 12.710 -9.534 57.685 1.00 52.09 158 THR A CA 1
ATOM 799 C C . THR A 1 98 ? 12.381 -8.056 57.695 1.00 50.96 158 THR A C 1
ATOM 800 O O . THR A 1 98 ? 11.277 -7.630 57.323 1.00 49.91 158 THR A O 1
ATOM 804 N N . PHE A 1 99 ? 13.374 -7.255 58.048 1.00 51.63 159 PHE A N 1
ATOM 805 C CA . PHE A 1 99 ? 13.275 -5.817 57.849 1.00 52.06 159 PHE A CA 1
ATOM 806 C C . PHE A 1 99 ? 14.573 -5.285 57.243 1.00 54.17 159 PHE A C 1
ATOM 807 O O . PHE A 1 99 ? 15.554 -6.028 57.123 1.00 51.26 159 PHE A O 1
ATOM 815 N N . SER A 1 100 ? 14.575 -4.002 56.873 1.00 57.27 160 SER A N 1
ATOM 816 C CA . SER A 1 100 ? 15.776 -3.375 56.318 1.00 57.35 160 SER A CA 1
ATOM 817 C C . SER A 1 100 ? 16.367 -2.318 57.187 1.00 55.57 160 SER A C 1
ATOM 818 O O . SER A 1 100 ? 15.686 -1.423 57.684 1.00 55.24 160 SER A O 1
ATOM 821 N N . TYR A 1 101 ? 17.674 -2.447 57.343 1.00 54.37 161 TYR A N 1
ATOM 822 C CA . TYR A 1 101 ? 18.465 -1.606 58.182 1.00 57.18 161 TYR A CA 1
ATOM 823 C C . TYR A 1 101 ? 19.549 -1.024 57.299 1.00 61.29 161 TYR A C 1
ATOM 824 O O . TYR A 1 101 ? 20.312 -1.773 56.704 1.00 59.54 161 TYR A O 1
ATOM 833 N N . GLU A 1 102 ? 19.583 0.297 57.177 1.00 63.07 162 GLU A N 1
ATOM 834 C CA A GLU A 1 102 ? 20.719 0.979 56.557 0.56 65.14 162 GLU A CA 1
ATOM 835 C CA B GLU A 1 102 ? 20.704 0.999 56.554 0.44 64.05 162 GLU A CA 1
ATOM 836 C C . GLU A 1 102 ? 21.674 1.460 57.649 1.00 63.52 162 GLU A C 1
ATOM 837 O O . GLU A 1 102 ? 21.245 1.945 58.697 1.00 60.14 162 GLU A O 1
ATOM 848 N N . SER A 1 103 ? 22.964 1.293 57.402 1.00 60.54 163 SER A N 1
ATOM 849 C CA . SER A 1 103 ? 24.003 1.940 58.196 1.00 70.43 163 SER A CA 1
ATOM 850 C C . SER A 1 103 ? 24.483 3.206 57.426 1.00 77.36 163 SER A C 1
ATOM 851 O O . SER A 1 103 ? 23.823 3.685 56.475 1.00 75.82 163 SER A O 1
ATOM 854 N N . GLY A 1 104 ? 25.627 3.752 57.830 1.00 80.26 164 GLY A N 1
ATOM 855 C CA . GLY A 1 104 ? 26.214 4.875 57.111 1.00 86.51 164 GLY A CA 1
ATOM 856 C C . GLY A 1 104 ? 26.743 4.479 55.739 1.00 91.66 164 GLY A C 1
ATOM 857 O O . GLY A 1 104 ? 26.921 5.342 54.887 1.00 93.14 164 GLY A O 1
ATOM 858 N N . LEU A 1 105 ? 26.986 3.178 55.540 1.00 91.92 165 LEU A N 1
ATOM 859 C CA . LEU A 1 105 ? 27.630 2.643 54.338 1.00 91.14 165 LEU A CA 1
ATOM 860 C C . LEU A 1 105 ? 26.651 2.061 53.385 1.00 91.87 165 LEU A C 1
ATOM 861 O O . LEU A 1 105 ? 26.766 2.260 52.173 1.00 97.64 165 LEU A O 1
ATOM 866 N N . THR A 1 106 ? 25.715 1.286 53.921 1.00 84.02 166 THR A N 1
ATOM 867 C CA . THR A 1 106 ? 24.957 0.368 53.091 1.00 79.97 166 THR A CA 1
ATOM 868 C C . THR A 1 106 ? 23.755 -0.279 53.795 1.00 77.01 166 THR A C 1
ATOM 869 O O . THR A 1 106 ? 23.637 -0.187 55.008 1.00 72.28 166 THR A O 1
ATOM 873 N N . ASN A 1 107 ? 22.916 -0.977 53.014 1.00 76.59 167 ASN A N 1
ATOM 874 C CA . ASN A 1 107 ? 21.697 -1.635 53.524 1.00 70.81 167 ASN A CA 1
ATOM 875 C C . ASN A 1 107 ? 21.854 -3.145 53.843 1.00 67.73 167 ASN A C 1
ATOM 876 O O . ASN A 1 107 ? 22.662 -3.810 53.241 1.00 65.48 167 ASN A O 1
ATOM 881 N N . TYR A 1 108 ? 21.098 -3.662 5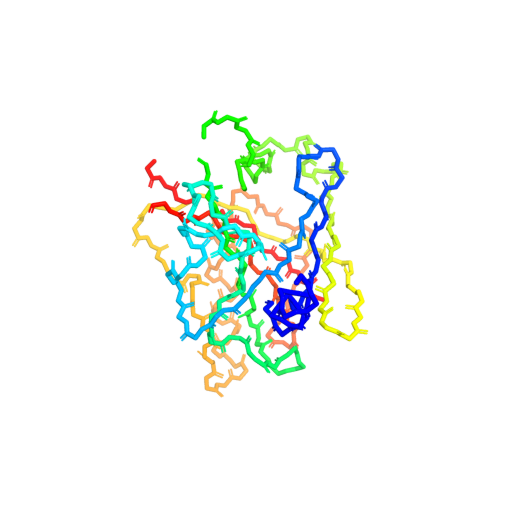4.824 1.00 66.85 168 TYR A N 1
ATOM 882 C CA . TYR A 1 108 ? 21.020 -5.114 55.129 1.00 64.77 168 TYR A CA 1
ATOM 883 C C . TYR A 1 108 ? 19.539 -5.503 55.188 1.00 66.02 168 TYR A C 1
ATOM 884 O O . TYR A 1 108 ? 18.712 -4.685 55.573 1.00 68.91 168 TYR A O 1
ATOM 893 N N . GLU A 1 109 ? 19.220 -6.741 54.826 1.00 64.77 169 GLU A N 1
ATOM 894 C CA . GLU A 1 109 ? 17.896 -7.313 55.057 1.00 70.27 169 GLU A CA 1
ATOM 895 C C . GLU A 1 109 ? 17.944 -8.308 56.215 1.00 70.00 169 GLU A C 1
ATOM 896 O O . GLU A 1 109 ? 18.321 -9.472 56.064 1.00 68.90 169 GLU A O 1
ATOM 902 N N . VAL A 1 110 ? 17.506 -7.835 57.368 1.00 64.88 170 VAL A N 1
ATOM 903 C CA . VAL A 1 110 ? 17.715 -8.536 58.610 1.00 59.58 170 VAL A CA 1
ATOM 904 C C . VAL A 1 110 ? 16.664 -9.612 58.757 1.00 58.28 170 VAL A C 1
ATOM 905 O O . VAL A 1 110 ? 15.480 -9.348 58.566 1.00 59.16 170 VAL A O 1
ATOM 909 N N . GLU A 1 111 ? 17.113 -10.799 59.139 1.00 56.27 171 GLU A N 1
ATOM 910 C CA . GLU A 1 111 ? 16.282 -11.970 59.286 1.00 58.73 171 GLU A CA 1
ATOM 911 C C . GLU A 1 111 ? 15.971 -12.221 60.773 1.00 60.75 171 GLU A C 1
ATOM 912 O O . GLU A 1 111 ? 16.830 -12.692 61.551 1.00 55.95 171 GLU A O 1
ATOM 918 N N . ILE A 1 112 ? 14.734 -11.942 61.162 1.00 56.06 172 ILE A N 1
ATOM 919 C CA . ILE A 1 112 ? 14.324 -12.053 62.552 1.00 55.16 172 ILE A CA 1
ATOM 920 C C . ILE A 1 112 ? 14.347 -13.504 63.044 1.00 55.71 172 ILE A C 1
ATOM 921 O O . ILE A 1 112 ? 13.805 -14.405 62.405 1.00 57.19 172 ILE A O 1
ATOM 926 N N . PHE A 1 113 ? 14.966 -13.715 64.193 1.00 56.56 173 PHE A N 1
ATOM 927 C CA . PHE A 1 113 ? 15.040 -15.030 64.805 1.00 56.76 173 PHE A CA 1
ATOM 928 C C . PHE A 1 113 ? 14.549 -15.101 66.272 1.00 58.08 173 PHE A C 1
ATOM 929 O O . PHE A 1 113 ? 14.324 -16.200 66.788 1.00 57.62 173 PHE A O 1
ATOM 937 N N . ALA A 1 114 ? 14.358 -13.953 66.928 1.00 55.04 174 ALA A N 1
ATOM 938 C CA . ALA A 1 114 ? 13.859 -13.915 68.326 1.00 54.42 174 ALA A CA 1
ATOM 939 C C . ALA A 1 114 ? 13.006 -12.700 68.581 1.00 49.60 174 ALA A C 1
ATOM 940 O O . ALA A 1 114 ? 13.331 -11.587 68.185 1.00 51.92 174 ALA A O 1
ATOM 942 N N . VAL A 1 115 ? 11.933 -12.930 69.304 1.00 50.40 175 VAL A N 1
ATOM 943 C CA . VAL A 1 115 ? 10.924 -11.907 69.623 1.00 48.17 175 VAL A CA 1
ATOM 944 C C . VAL A 1 115 ? 10.482 -12.127 71.083 1.00 47.84 175 VAL A C 1
ATOM 945 O O . VAL A 1 115 ? 10.099 -13.225 71.435 1.00 49.98 175 VAL A O 1
ATOM 949 N N . TYR A 1 116 ? 10.543 -11.105 71.932 1.00 47.32 176 TYR A N 1
ATOM 950 C CA . TYR A 1 116 ? 10.018 -11.248 73.304 1.00 48.41 176 TYR A CA 1
ATOM 951 C C . TYR A 1 116 ? 9.801 -9.906 73.950 1.00 47.45 176 TYR A C 1
ATOM 952 O O . TYR A 1 116 ? 10.293 -8.876 73.459 1.00 47.07 176 TYR A O 1
ATOM 961 N N . GLU A 1 117 ? 9.059 -9.927 75.047 1.00 48.14 177 GLU A N 1
ATOM 962 C CA . GLU A 1 117 ? 8.951 -8.789 75.946 1.00 48.16 177 GLU A CA 1
ATOM 963 C C . GLU A 1 117 ? 9.802 -9.125 77.118 1.00 50.94 177 GLU A C 1
ATOM 964 O O . GLU A 1 117 ? 9.920 -10.305 77.506 1.00 54.08 177 GLU A O 1
ATOM 970 N N . THR A 1 118 ? 10.301 -8.088 77.760 1.00 51.85 178 THR A N 1
ATOM 971 C CA . THR A 1 118 ? 11.034 -8.287 78.991 1.00 59.95 178 THR A CA 1
ATOM 972 C C . THR A 1 118 ? 10.933 -7.052 79.871 1.00 64.12 178 THR A C 1
ATOM 973 O O . THR A 1 118 ? 11.070 -5.917 79.374 1.00 60.21 178 THR A O 1
ATOM 977 N N . THR A 1 119 ? 10.732 -7.298 81.168 1.00 67.80 179 THR A N 1
ATOM 978 C CA . THR A 1 119 ? 10.540 -6.258 82.206 1.00 68.26 179 THR A CA 1
ATOM 979 C C . THR A 1 119 ? 11.812 -6.024 83.081 1.00 68.24 179 THR A C 1
ATOM 980 O O . THR A 1 119 ? 12.154 -4.879 83.388 1.00 71.05 179 THR A O 1
ATOM 984 N N . THR A 1 120 ? 12.504 -7.105 83.466 1.00 65.06 180 THR A N 1
ATOM 985 C CA . THR A 1 120 ? 13.656 -7.031 84.398 1.00 63.75 180 THR A CA 1
ATOM 986 C C . THR A 1 120 ? 14.922 -7.830 83.973 1.00 62.78 180 THR A C 1
ATOM 987 O O . THR A 1 120 ? 15.977 -7.753 84.595 1.00 64.57 180 THR A O 1
ATOM 991 N N . ASP A 1 121 ? 14.805 -8.647 82.952 1.00 60.95 181 ASP A N 1
ATOM 992 C CA . ASP A 1 121 ? 15.927 -9.433 82.500 1.00 65.79 181 ASP A CA 1
ATOM 993 C C . ASP A 1 121 ? 16.473 -8.784 81.233 1.00 65.86 181 ASP A C 1
ATOM 994 O O . ASP A 1 121 ? 15.903 -8.957 80.139 1.00 64.07 181 ASP A O 1
ATOM 999 N N . PHE A 1 122 ? 17.537 -8.007 81.406 1.00 62.06 182 PHE A N 1
ATOM 1000 C CA . PHE A 1 122 ? 18.102 -7.162 80.349 1.00 63.59 182 PHE A CA 1
ATOM 1001 C C . PHE A 1 122 ? 19.422 -7.740 79.811 1.00 56.96 182 PHE A C 1
ATOM 1002 O O . PHE A 1 122 ? 20.257 -7.034 79.265 1.00 51.56 182 PHE A O 1
ATOM 1010 N N . TYR A 1 123 ? 19.599 -9.036 79.978 1.00 56.55 183 TYR A N 1
ATOM 1011 C CA . TYR A 1 123 ? 20.743 -9.727 79.461 1.00 58.20 183 TYR A CA 1
ATOM 1012 C C . TYR A 1 123 ? 21.013 -9.363 77.972 1.00 57.34 183 TYR A C 1
ATOM 1013 O O . TYR A 1 123 ? 22.160 -9.181 77.537 1.00 58.26 183 TYR A O 1
ATOM 1022 N N . TYR A 1 124 ? 19.940 -9.229 77.202 1.00 52.52 184 TYR A N 1
ATOM 1023 C CA . TYR A 1 124 ? 20.014 -8.945 75.776 1.00 50.49 184 TYR A CA 1
ATOM 1024 C C . TYR A 1 124 ? 20.781 -7.682 75.400 1.00 52.13 184 TYR A C 1
ATOM 1025 O O . TYR A 1 124 ? 21.134 -7.516 74.221 1.00 53.42 184 TYR A O 1
ATOM 1034 N N . ILE A 1 125 ? 21.033 -6.778 76.352 1.00 49.99 185 ILE A N 1
ATOM 1035 C CA . ILE A 1 125 ? 21.707 -5.531 75.982 1.00 52.39 185 ILE A CA 1
ATOM 1036 C C . ILE A 1 125 ? 23.241 -5.647 75.988 1.00 57.62 185 ILE A C 1
ATOM 1037 O O . ILE A 1 125 ? 23.930 -4.621 75.858 1.00 55.51 185 ILE A O 1
ATOM 1042 N N . GLU A 1 126 ? 23.774 -6.851 76.197 1.00 58.01 186 GLU A N 1
ATOM 1043 C CA . GLU A 1 126 ? 25.218 -7.061 76.106 1.00 61.62 186 GLU A CA 1
ATOM 1044 C C . GLU A 1 126 ? 25.720 -6.765 74.705 1.00 59.49 186 GLU A C 1
ATOM 1045 O O . GLU A 1 126 ? 25.140 -7.238 73.695 1.00 57.65 186 GLU A O 1
ATOM 1051 N N . THR A 1 127 ? 26.763 -5.940 74.637 1.00 59.14 187 THR A N 1
ATOM 1052 C CA . THR A 1 127 ? 27.477 -5.685 73.386 1.00 61.52 187 THR A CA 1
ATOM 1053 C C . THR A 1 127 ? 28.911 -6.232 73.311 1.00 66.54 187 THR A C 1
ATOM 1054 O O . THR A 1 127 ? 29.502 -6.225 72.232 1.00 65.49 187 THR A O 1
ATOM 1058 N N . GLU A 1 128 ? 29.455 -6.727 74.416 1.00 69.69 188 GLU A N 1
ATOM 1059 C CA . GLU A 1 128 ? 30.855 -7.127 74.485 1.00 77.14 188 GLU A CA 1
ATOM 1060 C C . GLU A 1 128 ? 30.941 -8.627 74.740 1.00 76.52 188 GLU A C 1
ATOM 1061 O O . GLU A 1 128 ? 30.318 -9.152 75.655 1.00 75.41 188 GLU A O 1
ATOM 1067 N N . PHE A 1 129 ? 31.681 -9.320 73.882 1.00 81.38 189 PHE A N 1
ATOM 1068 C CA . PHE A 1 129 ? 31.778 -10.782 73.935 1.00 83.52 189 PHE A CA 1
ATOM 1069 C C . PHE A 1 129 ? 33.251 -11.194 73.780 1.00 91.84 189 PHE A C 1
ATOM 1070 O O . PHE A 1 129 ? 33.714 -11.313 72.645 1.00 81.79 189 PHE A O 1
ATOM 1078 N N . PRO A 1 130 ? 33.992 -11.377 74.917 1.00 96.47 190 PRO A N 1
ATOM 1079 C CA . PRO A 1 130 ? 35.442 -11.688 74.850 1.00 105.61 190 PRO A CA 1
ATOM 1080 C C . PRO A 1 130 ? 35.752 -12.681 73.745 1.00 109.60 190 PRO A C 1
ATOM 1081 O O . PRO A 1 130 ? 36.528 -12.374 72.836 1.00 110.14 190 PRO A O 1
ATOM 1085 N N . GLU A 1 131 ? 35.074 -13.830 73.801 1.00 115.33 191 GLU A N 1
ATOM 1086 C CA . GLU A 1 131 ? 35.262 -14.928 72.857 1.00 112.00 191 GLU A CA 1
ATOM 1087 C C . GLU A 1 131 ? 34.074 -15.069 71.907 1.00 111.84 191 GLU A C 1
ATOM 1088 O O . GLU A 1 131 ? 33.006 -14.459 72.100 1.00 107.91 191 GLU A O 1
ATOM 1094 N N . THR A 1 132 ? 34.270 -15.905 70.893 1.00 106.99 192 THR A N 1
ATOM 1095 C CA . THR A 1 132 ? 33.189 -16.368 70.047 1.00 104.54 192 THR A CA 1
ATOM 1096 C C . THR A 1 132 ? 32.242 -17.297 70.828 1.00 112.32 192 THR A C 1
ATOM 1097 O O . THR A 1 132 ? 31.046 -17.384 70.517 1.00 109.55 192 THR A O 1
ATOM 1101 N N . THR A 1 133 ? 32.771 -17.972 71.849 1.00 114.77 193 THR A N 1
ATOM 1102 C CA A THR A 1 133 ? 31.970 -18.857 72.692 0.60 113.97 193 THR A CA 1
ATOM 1103 C CA B THR A 1 133 ? 31.953 -18.855 72.677 0.40 115.05 193 THR A CA 1
ATOM 1104 C C . THR A 1 133 ? 30.988 -18.076 73.578 1.00 115.31 193 THR A C 1
ATOM 1105 O O . THR A 1 133 ? 29.946 -18.602 73.968 1.00 117.42 193 THR A O 1
ATOM 1112 N N . ASP A 1 134 ? 31.322 -16.824 73.905 1.00 109.08 194 ASP A N 1
ATOM 1113 C CA . ASP A 1 134 ? 30.443 -15.994 74.740 1.00 105.61 194 ASP A CA 1
ATOM 1114 C C . ASP A 1 134 ? 29.190 -15.563 73.974 1.00 95.87 194 ASP A C 1
ATOM 1115 O O . ASP A 1 134 ? 28.108 -15.519 74.526 1.00 82.20 194 ASP A O 1
ATOM 1120 N N . PHE A 1 135 ? 29.352 -15.283 72.687 1.00 89.63 195 PHE A N 1
ATOM 1121 C CA . PHE A 1 135 ? 28.237 -14.933 71.847 1.00 82.42 195 PHE A CA 1
ATOM 1122 C C . PHE A 1 135 ? 27.301 -16.110 71.560 1.00 85.04 195 PHE A C 1
ATOM 1123 O O . PHE A 1 135 ? 26.106 -15.912 71.312 1.00 78.10 195 PHE A O 1
ATOM 1131 N N . GLU A 1 136 ? 27.830 -17.331 71.604 1.00 84.96 196 GLU A N 1
ATOM 1132 C CA . GLU A 1 136 ? 26.991 -18.514 71.425 1.00 88.51 196 GLU A CA 1
ATOM 1133 C C . GLU A 1 136 ? 26.161 -18.810 72.677 1.00 83.78 196 GLU A C 1
ATOM 1134 O O . GLU A 1 136 ? 25.035 -19.317 72.554 1.00 82.74 196 GLU A O 1
ATOM 1140 N N . ASP A 1 137 ? 26.704 -18.489 73.859 1.00 82.91 197 ASP A N 1
ATOM 1141 C CA . ASP A 1 137 ? 25.955 -18.566 75.128 1.00 81.79 197 ASP A CA 1
ATOM 1142 C C . ASP A 1 137 ? 24.819 -17.525 75.111 1.00 80.72 197 ASP A C 1
ATOM 1143 O O . ASP A 1 137 ? 23.687 -17.821 75.511 1.00 84.06 197 ASP A O 1
ATOM 1148 N N . TYR A 1 138 ? 25.151 -16.308 74.670 1.00 72.94 198 TYR A N 1
ATOM 1149 C CA . TYR A 1 138 ? 24.176 -15.236 74.473 1.00 70.28 198 TYR A CA 1
ATOM 1150 C C . TYR A 1 138 ? 23.023 -15.684 73.561 1.00 69.13 198 TYR A C 1
ATOM 1151 O O . TYR A 1 138 ? 21.845 -15.524 73.902 1.00 71.03 198 TYR A O 1
ATOM 1160 N N . LEU A 1 139 ? 23.352 -16.292 72.436 1.00 69.54 199 LEU A N 1
ATOM 1161 C CA . LEU A 1 139 ? 22.329 -16.675 71.466 1.00 71.08 199 LEU A CA 1
ATOM 1162 C C . LEU A 1 139 ? 21.421 -17.757 71.992 1.00 73.54 199 LEU A C 1
ATOM 1163 O O . LEU A 1 139 ? 20.221 -17.740 71.737 1.00 77.58 199 LEU A O 1
ATOM 1168 N N . GLN A 1 140 ? 22.004 -18.698 72.710 1.00 78.19 200 GLN A N 1
ATOM 1169 C CA . GLN A 1 140 ? 21.251 -19.725 73.400 1.00 85.79 200 GLN A CA 1
ATOM 1170 C C . GLN A 1 140 ? 20.245 -19.087 74.372 1.00 79.99 200 GLN A C 1
ATOM 1171 O O . GLN A 1 140 ? 19.073 -19.445 74.377 1.00 76.85 200 GLN A O 1
ATOM 1177 N N . LYS A 1 141 ? 20.693 -18.133 75.182 1.00 80.85 201 LYS A N 1
ATOM 1178 C CA . LYS A 1 141 ? 19.802 -17.515 76.155 1.00 77.32 201 LYS A CA 1
ATOM 1179 C C . LYS A 1 141 ? 18.639 -16.790 75.467 1.00 73.98 201 LYS A C 1
ATOM 1180 O O . LYS A 1 141 ? 17.487 -17.003 75.849 1.00 72.16 201 LYS A O 1
ATOM 1186 N N . VAL A 1 142 ? 18.924 -15.954 74.460 1.00 66.80 202 VAL A N 1
ATOM 1187 C CA . VAL A 1 142 ? 17.863 -15.126 73.858 1.00 65.68 202 VAL A CA 1
ATOM 1188 C C . VAL A 1 142 ? 16.892 -15.921 72.985 1.00 66.91 202 VAL A C 1
ATOM 1189 O O . VAL A 1 142 ? 15.723 -15.541 72.862 1.00 64.52 202 VAL A O 1
ATOM 1193 N N . LYS A 1 143 ? 17.366 -17.021 72.402 1.00 73.04 203 LYS A N 1
ATOM 1194 C CA . LYS A 1 143 ? 16.494 -17.950 71.657 1.00 74.23 203 LYS A CA 1
ATOM 1195 C C . LYS A 1 143 ? 15.510 -18.587 72.612 1.00 72.14 203 LYS A C 1
ATOM 1196 O O . LYS A 1 143 ? 14.329 -18.742 72.296 1.00 69.11 203 LYS A O 1
ATOM 1202 N N . GLN A 1 144 ? 16.002 -18.943 73.792 1.00 75.64 204 GLN A N 1
ATOM 1203 C CA . GLN A 1 144 ? 15.134 -19.493 74.821 1.00 80.33 204 GLN A CA 1
ATOM 1204 C C . GLN A 1 144 ? 14.124 -18.470 75.332 1.00 71.19 204 GLN A C 1
ATOM 1205 O O . GLN A 1 144 ? 12.984 -18.816 75.593 1.00 71.28 204 GLN A O 1
ATOM 1211 N N . GLN A 1 145 ? 14.532 -17.209 75.440 1.00 65.86 205 GLN A N 1
ATOM 1212 C CA . GLN A 1 145 ? 13.606 -16.125 75.804 1.00 62.80 205 GLN A CA 1
ATOM 1213 C C . GLN A 1 145 ? 12.504 -15.860 74.744 1.00 63.75 205 GLN A C 1
ATOM 1214 O O . GLN A 1 145 ? 1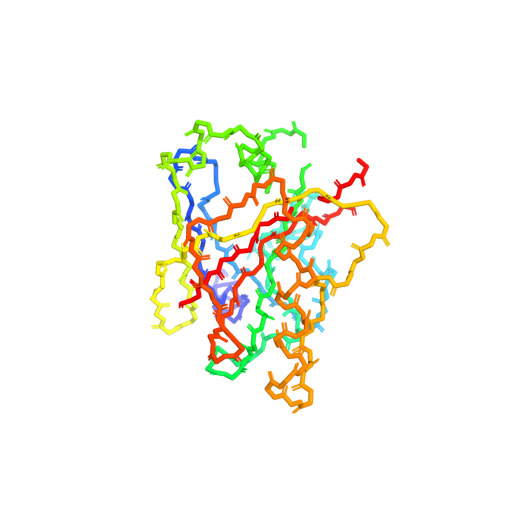1.442 -15.309 75.047 1.00 63.27 205 GLN A O 1
ATOM 1220 N N . SER A 1 146 ? 12.738 -16.260 73.499 1.00 63.75 206 SER A N 1
ATOM 1221 C CA . SER A 1 146 ? 11.768 -16.015 72.428 1.00 62.13 206 SER A CA 1
ATOM 1222 C C . SER A 1 146 ? 10.410 -16.671 72.664 1.00 65.27 206 SER A C 1
ATOM 1223 O O . SER A 1 146 ? 10.327 -17.773 73.195 1.00 68.34 206 SER A O 1
ATOM 1226 N N . VAL A 1 147 ? 9.342 -16.005 72.231 1.00 63.12 207 VAL A N 1
ATOM 1227 C CA . VAL A 1 147 ? 8.001 -16.571 72.348 1.00 63.08 207 VAL A CA 1
ATOM 1228 C C . VAL A 1 147 ? 7.729 -17.574 71.239 1.00 66.74 207 VAL A C 1
ATOM 1229 O O . VAL A 1 147 ? 6.678 -18.210 71.240 1.00 66.43 207 VAL A O 1
ATOM 1233 N N . TYR A 1 148 ? 8.639 -17.679 70.268 1.00 65.32 208 TYR A N 1
ATOM 1234 C CA . TYR A 1 148 ? 8.502 -18.650 69.193 1.00 72.49 208 TYR A CA 1
ATOM 1235 C C . TYR A 1 148 ? 9.798 -19.383 69.096 1.00 78.69 208 TYR A C 1
ATOM 1236 O O . TYR A 1 148 ? 10.842 -18.845 69.496 1.00 80.28 208 TYR A O 1
ATOM 1245 N N . THR A 1 149 ? 9.723 -20.602 68.561 1.00 84.07 209 THR A N 1
ATOM 1246 C CA . THR A 1 149 ? 10.905 -21.322 68.110 1.00 88.91 209 THR A CA 1
ATOM 1247 C C . THR A 1 149 ? 11.048 -20.942 66.673 1.00 83.81 209 THR A C 1
ATOM 1248 O O . THR A 1 149 ? 10.078 -20.974 65.932 1.00 92.46 209 THR A O 1
ATOM 1252 N N . SER A 1 150 ? 12.257 -20.587 66.283 1.00 81.20 210 SER A N 1
ATOM 1253 C CA . SER A 1 150 ? 12.507 -20.021 64.974 1.00 88.52 210 SER A CA 1
ATOM 1254 C C . SER A 1 150 ? 13.058 -21.074 64.012 1.00 93.08 210 SER A C 1
ATOM 1255 O O . SER A 1 150 ? 13.941 -21.854 64.374 1.00 90.52 210 SER A O 1
ATOM 1258 N N . ASN A 1 151 ? 12.561 -21.076 62.779 1.00 95.85 211 ASN A N 1
ATOM 1259 C CA . ASN A 1 151 ? 13.260 -21.777 61.695 1.00 100.38 211 ASN A CA 1
ATOM 1260 C C . ASN A 1 151 ? 14.692 -21.276 61.530 1.00 90.83 211 ASN A C 1
ATOM 1261 O O . ASN A 1 151 ? 15.567 -22.038 61.152 1.00 90.15 211 ASN A O 1
ATOM 1266 N N . VAL A 1 152 ? 14.917 -19.993 61.788 1.00 82.15 212 VAL A N 1
ATOM 1267 C CA . VAL A 1 152 ? 16.194 -19.371 61.486 1.00 78.31 212 VAL A CA 1
ATOM 1268 C C . VAL A 1 152 ? 17.184 -19.834 62.504 1.00 84.87 212 VAL A C 1
ATOM 1269 O O . VAL A 1 152 ? 17.034 -19.572 63.708 1.00 95.37 212 VAL A O 1
ATOM 1273 N N . LYS A 1 153 ? 18.210 -20.522 62.038 1.00 93.46 213 LYS A N 1
ATOM 1274 C CA . LYS A 1 153 ? 19.300 -20.831 62.928 1.00 97.70 213 LYS A CA 1
ATOM 1275 C C . LYS A 1 153 ? 20.367 -19.773 62.732 1.00 87.93 213 LYS A C 1
ATOM 1276 O O . LYS A 1 153 ? 20.471 -19.166 61.665 1.00 75.45 213 LYS A O 1
ATOM 1282 N N . VAL A 1 154 ? 21.146 -19.583 63.789 1.00 80.61 214 VAL A N 1
ATOM 1283 C CA . VAL A 1 154 ? 22.121 -18.516 63.901 1.00 79.34 214 VAL A CA 1
ATOM 1284 C C . VAL A 1 154 ? 23.205 -19.051 64.834 1.00 80.60 214 VAL A C 1
ATOM 1285 O O . VAL A 1 154 ? 22.914 -19.757 65.806 1.00 78.25 214 VAL A O 1
ATOM 1289 N N . SER A 1 155 ? 24.453 -18.728 64.517 1.00 79.91 215 SER A N 1
ATOM 1290 C CA . SER A 1 155 ? 25.596 -19.237 65.247 1.00 82.27 215 SER A CA 1
ATOM 1291 C C . SER A 1 155 ? 26.429 -18.080 65.746 1.00 77.75 215 SER A C 1
ATOM 1292 O O . SER A 1 155 ? 26.316 -16.949 65.278 1.00 76.89 215 SER A O 1
ATOM 1295 N N . GLY A 1 156 ? 27.321 -18.411 66.659 1.00 78.96 216 GLY A N 1
ATOM 1296 C CA . GLY A 1 156 ? 28.239 -17.458 67.250 1.00 80.65 216 GLY A CA 1
ATOM 1297 C C . GLY A 1 156 ? 29.114 -16.764 66.246 1.00 81.70 216 GLY A C 1
ATOM 1298 O O . GLY A 1 156 ? 29.791 -15.797 66.593 1.00 83.58 216 GLY A O 1
ATOM 1299 N N . LYS A 1 157 ? 29.128 -17.288 65.022 1.00 84.02 217 LYS A N 1
ATOM 1300 C CA . LYS A 1 157 ? 29.852 -16.690 63.914 1.00 85.76 217 LYS A CA 1
ATOM 1301 C C . LYS A 1 157 ? 29.033 -15.582 63.250 1.00 83.00 217 LYS A C 1
ATOM 1302 O O . LYS A 1 157 ? 29.596 -14.670 62.653 1.00 78.90 217 LYS A O 1
ATOM 1308 N N . ASP A 1 158 ? 27.704 -15.623 63.380 1.00 82.38 218 ASP A N 1
ATOM 1309 C CA . ASP A 1 158 ? 26.870 -14.556 62.814 1.00 76.05 218 ASP A CA 1
ATOM 1310 C C . ASP A 1 158 ? 26.991 -13.284 63.628 1.00 72.15 218 ASP A C 1
ATOM 1311 O O . ASP A 1 158 ? 27.596 -13.268 64.709 1.00 71.46 218 ASP A O 1
ATOM 1316 N N . ARG A 1 159 ? 26.393 -12.224 63.104 1.00 69.57 219 ARG A N 1
ATOM 1317 C CA . ARG A 1 159 ? 26.210 -10.963 63.821 1.00 67.34 219 ARG A CA 1
ATOM 1318 C C . ARG A 1 159 ? 24.754 -10.541 63.751 1.00 64.65 219 ARG A C 1
ATOM 1319 O O . ARG A 1 159 ? 24.074 -10.843 62.778 1.00 59.66 219 ARG A O 1
ATOM 1327 N N . ILE A 1 160 ? 24.294 -9.804 64.764 1.00 60.88 220 ILE A N 1
ATOM 1328 C CA . ILE A 1 160 ? 22.863 -9.474 64.886 1.00 57.76 220 ILE A CA 1
ATOM 1329 C C . ILE A 1 160 ? 22.534 -8.017 65.127 1.00 55.00 220 ILE A C 1
ATOM 1330 O O . ILE A 1 160 ? 23.393 -7.183 65.395 1.00 55.87 220 ILE A O 1
ATOM 1335 N N . ILE A 1 161 ? 21.254 -7.721 64.979 1.00 53.87 221 ILE A N 1
ATOM 1336 C CA . ILE A 1 161 ? 20.732 -6.408 65.271 1.00 53.08 221 ILE A CA 1
ATOM 1337 C C . ILE A 1 161 ? 19.507 -6.593 66.166 1.00 52.93 221 ILE A C 1
ATOM 1338 O O . ILE A 1 161 ? 18.731 -7.532 65.978 1.00 50.50 221 ILE A O 1
ATOM 1343 N N . THR A 1 162 ? 19.400 -5.718 67.180 1.00 50.45 222 THR A N 1
ATOM 1344 C CA . THR A 1 162 ? 18.357 -5.783 68.191 1.00 47.10 222 THR A CA 1
ATOM 1345 C C . THR A 1 162 ? 17.580 -4.493 68.100 1.00 47.31 222 THR A C 1
ATOM 1346 O O . THR A 1 162 ? 18.166 -3.385 68.163 1.00 48.66 222 THR A O 1
ATOM 1350 N N . LEU A 1 163 ? 16.269 -4.629 67.932 1.00 45.05 223 LEU A N 1
ATOM 1351 C CA . LEU A 1 163 ? 15.395 -3.505 68.050 1.00 44.19 223 LEU A CA 1
ATOM 1352 C C . LEU A 1 163 ? 14.716 -3.572 69.426 1.00 42.26 223 LEU A C 1
ATOM 1353 O O . LEU A 1 163 ? 14.182 -4.603 69.809 1.00 45.58 223 LEU A O 1
ATOM 1358 N N . SER A 1 164 ? 14.734 -2.470 70.164 1.00 41.67 224 SER A N 1
ATOM 1359 C CA . SER A 1 164 ? 14.147 -2.443 71.519 1.00 40.19 224 SER A CA 1
ATOM 1360 C C . SER A 1 164 ? 13.485 -1.134 71.849 1.00 40.42 224 SER A C 1
ATOM 1361 O O . SER A 1 164 ? 14.020 -0.053 71.532 1.00 40.19 224 SER A O 1
ATOM 1364 N N . THR A 1 165 ? 12.340 -1.211 72.514 1.00 41.10 225 THR A N 1
ATOM 1365 C CA . THR A 1 165 ? 11.709 -0.020 73.034 1.00 43.97 225 THR A CA 1
ATOM 1366 C C . THR A 1 165 ? 12.524 0.380 74.259 1.00 45.12 225 THR A C 1
ATOM 1367 O O . THR A 1 165 ? 13.288 -0.416 74.777 1.00 47.86 225 THR A O 1
ATOM 1371 N N . CYS A 1 166 ? 12.345 1.608 74.700 1.00 46.80 226 CYS A N 1
ATOM 1372 C CA . CYS A 1 166 ? 13.090 2.209 75.797 1.00 55.12 226 CYS A CA 1
ATOM 1373 C C . CYS A 1 166 ? 12.207 3.356 76.293 1.00 56.59 226 CYS A C 1
ATOM 1374 O O . CYS A 1 166 ? 11.959 4.287 75.524 1.00 60.88 226 CYS A O 1
ATOM 1377 N N . ASP A 1 167 ? 11.732 3.323 77.532 1.00 65.98 227 ASP A N 1
ATOM 1378 C CA . ASP A 1 167 ? 10.799 4.394 78.029 1.00 69.04 227 ASP A CA 1
ATOM 1379 C C . ASP A 1 167 ? 11.081 4.827 79.437 1.00 64.50 227 ASP A C 1
ATOM 1380 O O . ASP A 1 167 ? 11.972 5.674 79.574 1.00 74.15 227 ASP A O 1
ATOM 1385 N N . LYS A 1 174 ? 4.947 -1.447 80.661 1.00 75.41 234 LYS A N 1
ATOM 1386 C CA . LYS A 1 174 ? 5.847 -1.940 81.699 1.00 80.72 234 LYS A CA 1
ATOM 1387 C C . LYS A 1 174 ? 7.133 -2.602 81.081 1.00 77.63 234 LYS A C 1
ATOM 1388 O O . LYS A 1 174 ? 8.265 -2.156 81.309 1.00 73.04 234 LYS A O 1
ATOM 1394 N N . GLY A 1 175 ? 6.943 -3.679 80.317 1.00 67.46 235 GLY A N 1
ATOM 1395 C CA . GLY A 1 175 ? 8.049 -4.363 79.659 1.00 62.98 235 GLY A CA 1
ATOM 1396 C C . GLY A 1 175 ? 8.483 -3.657 78.370 1.00 61.44 235 GLY A C 1
ATOM 1397 O O . GLY A 1 175 ? 7.686 -2.987 77.717 1.00 60.53 235 GLY A O 1
ATOM 1398 N N . ARG A 1 176 ? 9.762 -3.777 78.037 1.00 51.22 236 ARG A N 1
ATOM 1399 C CA . ARG A 1 176 ? 10.248 -3.459 76.712 1.00 49.29 236 ARG A CA 1
ATOM 1400 C C . ARG A 1 176 ? 9.872 -4.563 75.735 1.00 49.26 236 ARG A C 1
ATOM 1401 O O . ARG A 1 176 ? 9.739 -5.716 76.114 1.00 48.02 236 ARG A O 1
ATOM 1417 N N . VAL A 1 178 ? 11.212 -6.425 72.283 1.00 45.06 238 VAL A N 1
ATOM 1418 C CA . VAL A 1 178 ? 12.532 -6.665 71.706 1.00 47.62 238 VAL A CA 1
ATOM 1419 C C . VAL A 1 178 ? 12.404 -7.575 70.498 1.00 49.22 238 VAL A C 1
ATOM 1420 O O . VAL A 1 178 ? 11.732 -8.579 70.563 1.00 50.52 238 VAL A O 1
ATOM 1424 N N . ILE A 1 179 ? 13.070 -7.208 69.421 1.00 45.95 239 ILE A N 1
ATOM 1425 C CA . ILE A 1 179 ? 13.134 -8.012 68.204 1.00 50.50 239 ILE A CA 1
ATOM 1426 C C . ILE A 1 179 ? 14.604 -8.149 67.899 1.00 49.39 239 ILE A C 1
ATOM 1427 O O . ILE A 1 179 ? 15.328 -7.159 67.933 1.00 52.68 239 ILE A O 1
ATOM 1432 N N . GLN A 1 180 ? 15.054 -9.368 67.660 1.00 46.85 240 GLN A N 1
ATOM 1433 C CA . GLN A 1 180 ? 16.411 -9.589 67.248 1.00 49.50 240 GLN A CA 1
ATOM 1434 C C . GLN A 1 180 ? 16.542 -10.379 65.923 1.00 52.02 240 GLN A C 1
ATOM 1435 O O . GLN A 1 180 ? 15.806 -11.336 65.660 1.00 53.47 240 GLN A O 1
ATOM 1441 N N . GLY A 1 181 ? 17.460 -9.935 65.080 1.00 50.72 241 GLY A N 1
ATOM 1442 C CA . GLY A 1 181 ? 17.571 -10.496 63.768 1.00 54.67 241 GLY A CA 1
ATOM 1443 C C . GLY A 1 181 ? 19.018 -10.698 63.356 1.00 60.11 241 GLY A C 1
ATOM 1444 O O . GLY A 1 181 ? 19.904 -10.012 63.852 1.00 56.76 241 GLY A O 1
ATOM 1445 N N . LYS A 1 182 ? 19.228 -11.638 62.440 1.00 61.68 242 LYS A N 1
ATOM 1446 C CA . LYS A 1 182 ? 20.547 -11.948 61.887 1.00 70.40 242 LYS A CA 1
ATOM 1447 C C . LYS A 1 182 ? 20.924 -10.980 60.758 1.00 66.92 242 LYS A C 1
ATOM 1448 O O . LYS A 1 182 ? 20.144 -10.770 59.850 1.00 66.12 242 LYS A O 1
ATOM 1454 N N . LEU A 1 183 ? 22.107 -10.382 60.828 1.00 69.00 243 LEU A N 1
ATOM 1455 C CA . LEU A 1 183 ? 22.658 -9.644 59.682 1.00 78.40 243 LEU A CA 1
ATOM 1456 C C . LEU A 1 183 ? 23.032 -10.565 58.549 1.00 75.61 243 LEU A C 1
ATOM 1457 O O . LEU A 1 183 ? 23.419 -11.715 58.724 1.00 75.75 243 LEU A O 1
#

InterPro domains:
  IPR005754 Sortase family [PF04203] (79-244)
  IPR009835 Sortase B family [TIGR03064] (4-239)
  IPR009835 Sortase B family [cd05826] (72-243)
  IPR015986 Sortase B, Firmicutes [PIRSF030150] (1-244)
  IPR023365 Sortase domain superfamily [G3DSA:2.40.260.10] (26-245)
  IPR023365 Sortase domain superfamily [SSF63817] (13-244)

Nearest PDB structures (foldseek):
  5jcv-assembly1_A-2  TM=1.006E+00  e=7.532E-35  Listeria monocytogenes EGD-e
  1rz2-assembly1_A  TM=9.270E-01  e=2.698E-22  Bacillus anthracis str. Ames
  2oqz-assembly1_A  TM=9.208E-01  e=5.600E-22  Bacillus anthracis str. Ames
  2oqw-assembly1_A  TM=9.143E-01  e=1.313E-21  Bacillus anthracis str. Ames
  3psq-assembly2_B  TM=8.396E-01  e=2.749E-14  Streptococcus pyogenes serotype M1